Protein 1R6J (pdb70)

GO terms:
  GO:0005546 phosphatidylinositol-4,5-bisphosphate binding (F, IDA)
  GO:0045121 membrane raft (C, IDA)
  GO:0005886 plasma membrane (C, IDA)
  GO:0042470 melanosome (C, EXP)
  GO:0005789 endoplasmic reticulum membrane (C, EXP)
  GO:0005886 plasma membrane (C, EXP)
  GO:0002091 negative regulation of receptor internalization (P, IMP)
  GO:0010718 positive regulation of epithelial to mesenchymal transition (P, IMP)
  GO:0030307 positive regulation of cell growth (P, IMP)
  GO:0030335 positive regulation of cell migration (P, IMP)
  GO:0030511 positive regulation of transforming growth factor beta receptor signaling pathway (P, IMP)
  GO:0007346 regulation of mitotic cell cycle (P, IMP)
  GO:0008284 positive regulation of cell population proliferation (P, IMP)
  GO:0005515 protein binding (F, IPI)
  GO:0035578 azurophil granule lumen (C, TAS)
  GO:0005576 extracellular region (C, TAS)
  GO:0005829 cytosol (C, TAS)
  GO:0042802 identical protein binding (F, IPI)
  GO:0005737 cytoplasm (C, IDA)
  GO:0042327 positive regulation of phosphorylation (P, IDA)

Organism: Homo sapiens (NCBI:txid9606)

CATH classification: 2.30.42.10

Secondary structure (DSSP, 8-state):
-TT--EEEEEE--TTS---EEEETTEEEEE-TTSHHHHHT--SSEEEEEETTEE-TT--HHHHHHHHHHS-SEEEEEEEE--

Radius of gyration: 11.58 Å; Cα contacts (8 Å, |Δi|>4): 153; chains: 1; bounding box: 22×34×21 Å

Sequence (82 aa):
GGAAMMDDPPRRTTITMHHKDDSSTTGGHVGFIFKNGKITSIVKDSSAARNGLLTEHNICEINGQNVIGLKDSQIADILSTSGTVVTITIMPAF

Foldseek 3Di:
DDFDKDKFKFFADPVQDQAFDADPQFTDDGHPPGRCVVRPPDGQKGWQAKPRHGCPPPDPVVVVVCSRPDHGIIITIITHDD

InterPro domains:
  IPR001478 PDZ domain [PF00595] (115-191)
  IPR001478 PDZ domain [PF00595] (200-270)
  IPR001478 PDZ domain [PS50106] (114-193)
  IPR001478 PDZ domain [PS50106] (198-273)
  IPR001478 PDZ domain [SM00228] (123-194)
  IPR001478 PDZ domain [SM00228] (207-273)
  IPR036034 PDZ superfamily [G3DSA:2.30.42.10] (99-194)
  IPR036034 PDZ superfamily [G3DSA:2.30.42.10] (195-279)
  IPR036034 PDZ superfamily [SSF50156] (108-207)
  IPR036034 PDZ superfamily [SSF50156] (196-293)
  IPR051230 Amyloid-beta A4 Precursor Protein-Binding [PTHR12345] (1-297)

Nearest PDB structures (foldseek):
  1r6j-assembly1_A  TM=1.012E+00  e=2.749E-15  Homo sapiens
  8aao-assembly1_B  TM=9.753E-01  e=1.251E-12  Homo sapiens
  4z33-assembly2_B  TM=9.778E-01  e=1.591E-12  Homo sapiens
  8hu2-assembly1_A  TM=9.801E-01  e=5.608E-12  Rattus norvegicus
  5g1d-assembly1_A  TM=9.815E-01  e=8.536E-12  Rattus norvegicus

Structure (mmCIF, N/CA/C/O backbone):
data_1R6J
#
_entry.id   1R6J
#
_cell.length_a   25.876
_cell.length_b   39.544
_cell.length_c   32.276
_cell.angle_alpha   90.00
_cell.angle_beta   109.64
_cell.angle_gamma   90.00
#
_symmetry.space_group_name_H-M   'P 1 21 1'
#
loop_
_entity.id
_entity.type
_entity.pdbx_description
1 polymer 'Syntenin 1'
2 non-polymer 'CHLORIDE ION'
3 water water
#
loop_
_atom_site.group_PDB
_atom_site.id
_atom_site.type_symbol
_atom_site.label_atom_id
_atom_site.label_alt_id
_atom_site.label_comp_id
_atom_site.label_asym_id
_atom_site.label_entity_id
_atom_site.label_seq_id
_atom_site.pdbx_PDB_ins_code
_atom_site.Cartn_x
_atom_site.Cartn_y
_atom_site.Cartn_z
_atom_site.occupancy
_atom_site.B_iso_or_equiv
_atom_site.auth_seq_id
_atom_site.auth_comp_id
_atom_site.auth_asym_id
_atom_site.auth_atom_id
_atom_site.pdbx_PDB_model_num
ATOM 1 N N A GLY A 1 1 ? -5.757 17.929 11.426 0.82 8.19 192 GLY A N 1
ATOM 2 N N B GLY A 1 1 ? -11.574 16.821 9.078 0.18 10.20 192 GLY A N 1
ATOM 3 C CA A GLY A 1 1 ? -7.006 17.405 10.947 0.82 10.14 192 GLY A CA 1
ATOM 4 C CA B GLY A 1 1 ? -10.486 17.655 9.563 0.18 11.74 192 GLY A CA 1
ATOM 5 C C A GLY A 1 1 ? -6.782 16.071 10.271 0.82 7.59 192 GLY A C 1
ATOM 6 C C B GLY A 1 1 ? -9.286 17.656 8.635 0.18 12.28 192 GLY A C 1
ATOM 7 O O A GLY A 1 1 ? -5.910 15.294 10.699 0.82 7.87 192 GLY A O 1
ATOM 8 O O B GLY A 1 1 ? -9.553 17.755 7.401 0.18 13.47 192 GLY A O 1
ATOM 9 N N A ALA A 1 2 ? -7.535 15.839 9.206 0.82 6.42 193 ALA A N 1
ATOM 10 N N B ALA A 1 2 ? -8.074 17.634 9.142 0.18 13.86 193 ALA A N 1
ATOM 11 C CA A ALA A 1 2 ? -7.488 14.575 8.481 0.82 5.76 193 ALA A CA 1
ATOM 12 C CA B ALA A 1 2 ? -6.837 17.643 8.358 0.18 8.69 193 ALA A CA 1
ATOM 13 C C A ALA A 1 2 ? -6.094 14.260 7.966 0.82 4.62 193 ALA A C 1
ATOM 14 C C B ALA A 1 2 ? -6.660 16.243 7.787 0.18 7.25 193 ALA A C 1
ATOM 15 O O A ALA A 1 2 ? -5.774 13.091 7.783 0.82 5.52 193 ALA A O 1
ATOM 16 O O B ALA A 1 2 ? -7.265 15.239 8.192 0.18 8.74 193 ALA A O 1
ATOM 19 N N A MET A 1 3 ? -5.267 15.277 7.723 0.82 3.97 194 MET A N 1
ATOM 20 N N B MET A 1 3 ? -5.739 16.193 6.831 0.18 5.12 194 MET A N 1
ATOM 21 C CA A M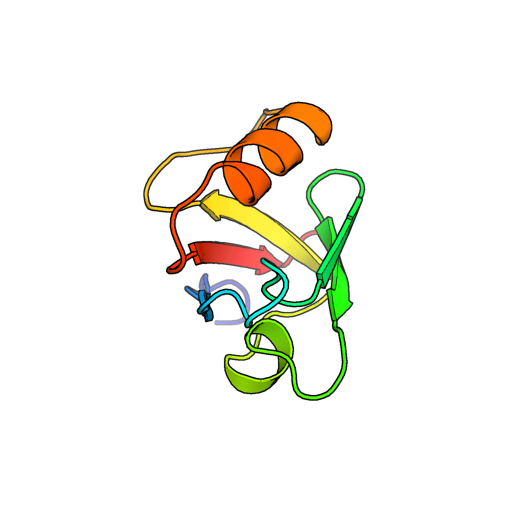ET A 1 3 ? -3.954 15.065 7.145 0.82 4.06 194 MET A CA 1
ATOM 22 C CA B MET A 1 3 ? -5.129 14.946 6.369 0.18 7.22 194 MET A CA 1
ATOM 23 C C A MET A 1 3 ? -2.841 14.975 8.198 0.82 4.69 194 MET A C 1
ATOM 24 C C B MET A 1 3 ? -4.143 14.524 7.444 0.18 8.12 194 MET A C 1
ATOM 25 O O A MET A 1 3 ? -1.659 14.928 7.816 0.82 6.27 194 MET A O 1
ATOM 26 O O B MET A 1 3 ? -3.120 15.144 7.682 0.18 9.71 194 MET A O 1
ATOM 35 N N A ASP A 1 4 ? -3.175 14.865 9.464 0.82 4.03 195 ASP A N 1
ATOM 36 N N B ASP A 1 4 ? -4.530 13.494 8.203 0.18 6.18 195 ASP A N 1
ATOM 37 C CA A ASP A 1 4 ? -2.145 14.513 10.426 0.82 4.32 195 ASP A CA 1
ATOM 38 C CA B ASP A 1 4 ? -3.700 13.172 9.387 0.18 8.23 195 ASP A CA 1
ATOM 39 C C A ASP A 1 4 ? -1.602 13.132 10.062 0.82 4.11 195 ASP A C 1
ATOM 40 C C B ASP A 1 4 ? -2.677 12.091 9.064 0.18 5.05 195 ASP A C 1
ATOM 41 O O A ASP A 1 4 ? -2.384 12.223 9.707 0.82 4.49 195 ASP A O 1
ATOM 42 O O B ASP A 1 4 ? -3.017 11.017 8.552 0.18 7.27 195 ASP A O 1
ATOM 50 N N A PRO A 1 5 ? -0.304 12.909 10.205 0.82 4.00 196 PRO A N 1
ATOM 51 N N B PRO A 1 5 ? -1.422 12.324 9.446 0.18 8.89 196 PRO A N 1
ATOM 52 C CA A PRO A 1 5 ? 0.234 11.579 9.921 0.82 3.93 196 PRO A CA 1
ATOM 53 C CA B PRO A 1 5 ? -0.482 11.195 9.346 0.18 6.96 196 PRO A CA 1
ATOM 54 C C A PRO A 1 5 ? -0.212 10.593 10.991 0.82 3.42 196 PRO A C 1
ATOM 55 C C B PRO A 1 5 ? -0.779 10.216 10.474 0.18 5.67 196 PRO A C 1
ATOM 56 O O A PRO A 1 5 ? -0.685 10.983 12.076 0.82 3.90 196 PRO A O 1
ATOM 57 O O B PRO A 1 5 ? -1.350 10.629 11.482 0.18 7.91 196 PRO A O 1
ATOM 64 N N A ARG A 1 6 ? -0.039 9.321 10.686 0.82 3.53 197 ARG A N 1
ATOM 65 N N B ARG A 1 6 ? -0.379 8.978 10.353 0.18 6.43 197 ARG A N 1
ATOM 66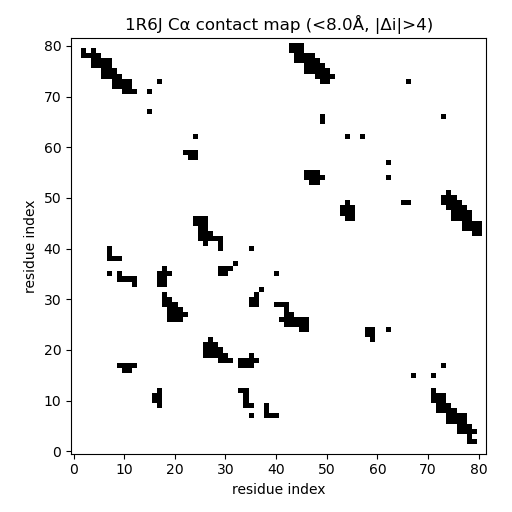 C CA A ARG A 1 6 ? -0.228 8.269 11.687 0.82 3.31 197 ARG A CA 1
ATOM 67 C CA B ARG A 1 6 ? -0.566 7.942 11.371 0.18 4.75 197 ARG A CA 1
ATOM 68 C C A ARG A 1 6 ? 1.025 7.411 11.698 0.82 3.41 197 ARG A C 1
ATOM 69 C C B ARG A 1 6 ? 0.748 7.161 11.407 0.18 5.59 197 ARG A C 1
ATOM 70 O O A ARG A 1 6 ? 1.600 7.091 10.649 0.82 4.07 197 ARG A O 1
ATOM 71 O O B ARG A 1 6 ? 1.275 6.894 10.336 0.18 5.04 197 ARG A O 1
ATOM 86 N N A THR A 1 7 ? 1.420 7.003 12.913 0.82 3.50 198 THR A N 1
ATOM 87 N N B THR A 1 7 ? 1.240 6.848 12.602 0.18 3.15 198 THR A N 1
ATOM 88 C CA A THR A 1 7 ? 2.506 6.065 13.094 0.82 3.44 198 THR A CA 1
ATOM 89 C CA B THR A 1 7 ? 2.434 6.058 12.794 0.18 4.54 198 THR A CA 1
ATOM 90 C C A THR A 1 7 ? 1.907 4.736 13.552 0.82 3.64 198 THR A C 1
ATOM 91 C C B THR A 1 7 ? 2.030 4.771 13.489 0.18 3.63 198 THR A C 1
ATOM 92 O O A THR A 1 7 ? 1.234 4.674 14.575 0.82 3.71 198 THR A O 1
ATOM 93 O O B THR A 1 7 ? 1.593 4.743 14.619 0.18 12.27 198 THR A O 1
ATOM 100 N N . ILE A 1 8 ? 2.188 3.688 12.770 1.00 3.49 199 ILE A N 1
ATOM 101 C CA . ILE A 1 8 ? 1.647 2.367 13.002 1.00 3.57 199 ILE A CA 1
ATOM 102 C C . ILE A 1 8 ? 2.810 1.421 13.312 1.00 3.77 199 ILE A C 1
ATOM 103 O O . ILE A 1 8 ? 3.633 1.160 12.430 1.00 4.18 199 ILE A O 1
ATOM 108 N N . THR A 1 9 ? 2.853 0.933 14.547 1.00 4.01 200 THR A N 1
ATOM 109 C CA . THR A 1 9 ? 3.869 -0.006 14.971 1.00 4.07 200 THR A CA 1
ATOM 110 C C . THR A 1 9 ? 3.257 -1.402 15.018 1.00 3.84 200 THR A C 1
ATOM 111 O O . THR A 1 9 ? 2.248 -1.635 15.694 1.00 5.02 200 THR A O 1
ATOM 115 N N . MET A 1 10 ? 3.887 -2.294 14.270 1.00 3.83 201 MET A N 1
ATOM 116 C CA . MET A 1 10 ? 3.445 -3.653 14.067 1.00 3.82 201 MET A CA 1
ATOM 117 C C . MET A 1 10 ? 4.569 -4.615 14.482 1.00 3.86 201 MET A C 1
ATOM 118 O O . MET A 1 10 ? 5.733 -4.224 14.583 1.00 4.79 201 MET A O 1
ATOM 123 N N A HIS A 1 11 ? 4.174 -5.868 14.682 0.84 4.12 202 HIS A N 1
ATOM 124 N N B HIS A 1 11 ? 4.201 -5.839 14.820 0.16 3.12 202 HIS A N 1
ATOM 125 C CA A HIS A 1 11 ? 5.078 -6.949 15.024 0.84 4.47 202 HIS A CA 1
ATOM 126 C CA B HIS A 1 11 ? 5.248 -6.853 14.977 0.16 3.69 202 HIS A CA 1
ATOM 127 C C A HIS A 1 11 ? 4.843 -8.103 14.063 0.84 4.06 202 HIS A C 1
ATOM 128 C C B HIS A 1 11 ? 4.897 -7.985 14.010 0.16 4.56 202 HIS A C 1
ATOM 129 O O A HIS A 1 11 ? 3.743 -8.611 13.926 0.84 4.96 202 HIS A O 1
ATOM 130 O O B HIS A 1 11 ? 3.735 -8.334 13.806 0.16 5.39 202 HIS A O 1
ATOM 148 N N . LYS A 1 12 ? 5.917 -8.521 13.374 1.00 4.03 203 LYS A N 1
ATOM 149 C CA . LYS A 1 12 ? 5.816 -9.649 12.471 1.00 3.94 203 LYS A CA 1
ATOM 150 C C . LYS A 1 12 ? 5.322 -10.881 13.228 1.00 4.29 203 LYS A C 1
ATOM 151 O O . LYS A 1 12 ? 5.723 -11.151 14.351 1.00 4.99 203 LYS A O 1
ATOM 157 N N A ASP A 1 13 ? 4.459 -11.607 12.529 0.81 3.96 204 ASP A N 1
ATOM 158 N N B ASP A 1 13 ? 4.734 -11.800 12.440 0.19 7.08 204 ASP A N 1
ATOM 159 C CA A ASP A 1 13 ? 3.931 -12.867 13.055 0.81 4.20 204 ASP A CA 1
ATOM 160 C CA B ASP A 1 13 ? 4.285 -13.164 12.711 0.19 6.71 204 ASP A CA 1
ATOM 161 C C A ASP A 1 13 ? 4.976 -13.977 12.908 0.81 4.05 204 ASP A C 1
ATOM 162 C C B ASP A 1 13 ? 5.386 -14.196 12.459 0.19 6.22 204 ASP A C 1
ATOM 163 O O A ASP A 1 13 ? 6.126 -13.762 12.506 0.81 4.40 204 ASP A O 1
ATOM 164 O O B ASP A 1 13 ? 6.532 -13.838 12.141 0.19 8.70 204 ASP A O 1
ATOM 173 N N A SER A 1 14 ? 4.564 -15.208 13.252 0.81 4.83 205 SER A N 1
ATOM 174 N N B SER A 1 14 ? 5.155 -15.513 12.623 0.19 8.42 205 SER A N 1
ATOM 175 C CA A SER A 1 14 ? 5.480 -16.336 13.267 0.81 5.09 205 SER A CA 1
ATOM 176 C CA B SER A 1 14 ? 6.177 -16.558 12.637 0.19 9.20 205 SER A CA 1
ATOM 177 C C A SER A 1 14 ? 5.953 -16.753 11.893 0.81 5.33 205 SER A C 1
ATOM 178 C C B SER A 1 14 ? 6.883 -16.741 11.283 0.19 10.41 205 SER A C 1
ATOM 179 O O A SER A 1 14 ? 6.862 -17.576 11.780 0.81 7.50 205 SER A O 1
ATOM 180 O O B SER A 1 14 ? 7.931 -17.395 11.206 0.19 11.91 205 SER A O 1
ATOM 187 N N A THR A 1 15 ? 5.343 -16.231 10.866 0.81 5.17 206 THR A N 1
ATOM 188 N N B THR A 1 15 ? 6.278 -16.182 10.233 0.19 13.15 206 THR A N 1
ATOM 189 C CA A THR A 1 15 ? 5.754 -16.483 9.485 0.81 5.97 206 THR A CA 1
ATOM 190 C CA B THR A 1 15 ? 6.885 -16.322 8.890 0.19 9.51 206 THR A CA 1
ATOM 191 C C A THR A 1 15 ? 6.605 -15.337 8.900 0.81 5.73 206 THR A C 1
ATOM 192 C C B THR A 1 15 ? 7.317 -14.929 8.418 0.19 8.47 206 THR A C 1
ATOM 193 O O A THR A 1 15 ? 7.055 -15.448 7.753 0.81 7.65 206 THR A O 1
ATOM 194 O O B THR A 1 15 ? 7.602 -14.779 7.234 0.19 13.00 206 THR A O 1
ATOM 201 N N A GLY A 1 16 ? 6.809 -14.255 9.664 0.81 4.76 207 GLY A N 1
ATOM 202 N N B GLY A 1 16 ? 7.362 -13.972 9.333 0.19 6.92 207 GLY A N 1
ATOM 203 C CA A GLY A 1 16 ? 7.599 -13.157 9.194 0.81 4.97 207 GLY A CA 1
ATOM 204 C CA B GLY A 1 16 ? 7.890 -12.667 9.096 0.19 6.99 207 GLY A CA 1
ATOM 205 C C A GLY A 1 16 ? 6.815 -11.970 8.637 0.81 4.13 207 GLY A C 1
ATOM 206 C C B GLY A 1 16 ? 6.877 -11.666 8.588 0.19 6.74 207 GLY A C 1
ATOM 207 O O A GLY A 1 16 ? 7.449 -11.139 7.992 0.81 4.68 207 GLY A O 1
ATOM 208 O O B GLY A 1 16 ? 7.332 -10.724 7.939 0.19 5.02 207 GLY A O 1
ATOM 209 N N . HIS A 1 17 ? 5.513 -11.875 8.866 1.00 4.22 208 HIS A N 1
ATOM 210 C CA . HIS A 1 17 ? 4.673 -10.913 8.172 1.00 3.93 208 HIS A CA 1
ATOM 211 C C . HIS A 1 17 ? 3.866 -10.046 9.131 1.00 3.83 208 HIS A C 1
ATOM 212 O O . HIS A 1 17 ? 3.356 -10.527 10.141 1.00 4.58 208 HIS A O 1
ATOM 219 N N . VAL A 1 18 ? 3.731 -8.778 8.761 1.00 3.73 209 VAL A N 1
ATOM 220 C CA . VAL A 1 18 ? 2.878 -7.876 9.510 1.00 3.86 209 VAL A CA 1
ATOM 221 C C . VAL A 1 18 ? 1.438 -7.794 8.960 1.00 3.63 209 VAL A C 1
ATOM 222 O O . VAL A 1 18 ? 0.551 -7.421 9.734 1.00 4.40 209 VAL A O 1
ATOM 226 N N . GLY A 1 19 ? 1.235 -8.133 7.697 1.00 3.85 210 GLY A N 1
ATOM 227 C CA . GLY A 1 19 ? -0.107 -8.270 7.154 1.00 3.91 210 GLY A CA 1
ATOM 228 C C . GLY A 1 19 ? -0.611 -7.195 6.206 1.00 3.38 210 GLY A C 1
ATOM 229 O O . GLY A 1 19 ? -1.746 -6.742 6.369 1.00 3.71 210 GLY A O 1
ATOM 230 N N . PHE A 1 20 ? 0.157 -6.826 5.165 1.00 3.51 211 PHE A N 1
ATOM 231 C CA . PHE A 1 20 ? -0.400 -5.898 4.194 1.00 3.38 211 PHE A CA 1
ATOM 232 C C . PHE A 1 20 ? 0.215 -6.094 2.830 1.00 3.42 211 PHE A C 1
ATOM 233 O O . PHE A 1 20 ? 1.285 -6.679 2.645 1.00 4.06 211 PHE A O 1
ATOM 241 N N . ILE A 1 21 ? -0.505 -5.524 1.84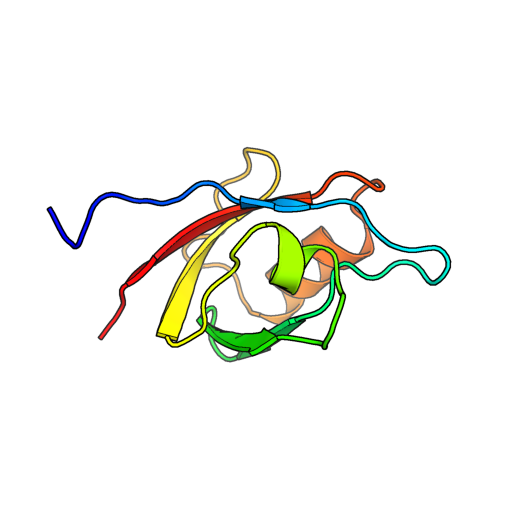9 1.00 3.48 212 ILE A N 1
ATOM 242 C CA . ILE A 1 21 ? -0.128 -5.421 0.455 1.00 3.44 212 ILE A CA 1
ATOM 243 C C . ILE A 1 21 ? -0.038 -3.942 0.121 1.00 3.37 212 ILE A C 1
ATOM 244 O O . ILE A 1 21 ? -0.851 -3.149 0.632 1.00 3.57 21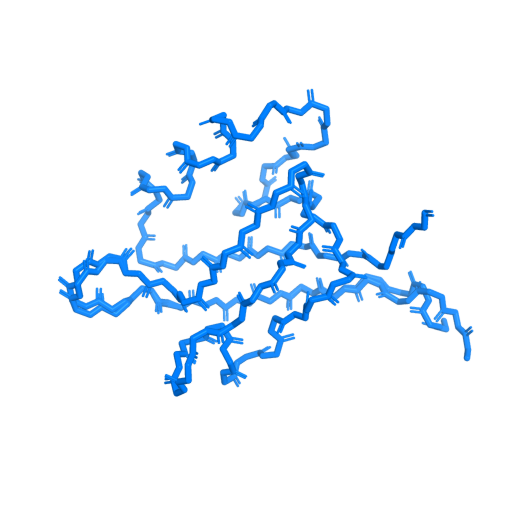2 ILE A O 1
ATOM 249 N N . PHE A 1 22 ? 0.911 -3.572 -0.741 1.00 3.59 213 PHE A N 1
ATOM 250 C CA . PHE A 1 22 ? 1.033 -2.200 -1.204 1.00 3.51 213 PHE A CA 1
ATOM 251 C C . PHE A 1 22 ? 1.452 -2.184 -2.677 1.00 3.63 213 PHE A C 1
ATOM 252 O O . PHE A 1 22 ? 1.924 -3.162 -3.226 1.00 4.21 213 PHE A O 1
ATOM 260 N N . LYS A 1 23 ? 1.302 -0.996 -3.287 1.00 3.68 214 LYS A N 1
ATOM 261 C CA . LYS A 1 23 ? 1.620 -0.810 -4.697 1.00 4.35 214 LYS A CA 1
ATOM 262 C C . LYS A 1 23 ? 1.840 0.668 -4.933 1.00 3.87 214 LYS A C 1
ATOM 263 O O . LYS A 1 23 ? 1.016 1.507 -4.530 1.00 4.16 214 LYS A O 1
ATOM 270 N N . ASN A 1 24 ? 2.956 1.029 -5.579 1.00 3.95 215 ASN A N 1
ATOM 271 C CA . ASN A 1 24 ? 3.305 2.409 -5.821 1.00 4.09 215 ASN A CA 1
ATOM 272 C C . ASN A 1 24 ? 3.306 3.223 -4.510 1.00 3.87 215 ASN A C 1
ATOM 273 O O . ASN A 1 24 ? 2.788 4.337 -4.423 1.00 4.80 215 ASN A O 1
ATOM 278 N N . GLY A 1 25 ? 3.906 2.614 -3.471 1.00 3.72 216 GLY A N 1
ATOM 279 C CA . GLY A 1 25 ? 4.051 3.266 -2.198 1.00 4.04 216 GLY A CA 1
ATOM 280 C C . GLY A 1 25 ? 2.778 3.339 -1.362 1.00 3.66 216 GLY A C 1
ATOM 281 O O . GLY A 1 25 ? 2.792 3.948 -0.305 1.00 5.20 216 GLY A O 1
ATOM 282 N N . LYS A 1 26 ? 1.685 2.753 -1.846 1.00 3.59 217 LYS A N 1
ATOM 283 C CA . LYS A 1 26 ? 0.343 2.962 -1.294 1.00 3.48 217 LYS A CA 1
ATOM 284 C C . LYS A 1 26 ? -0.194 1.647 -0.779 1.00 3.47 217 LYS A C 1
ATOM 285 O O . LYS A 1 26 ? -0.207 0.634 -1.477 1.00 4.03 217 LYS A O 1
ATOM 291 N N . ILE A 1 27 ? -0.671 1.643 0.467 1.00 3.62 218 ILE A N 1
ATOM 292 C CA . ILE A 1 27 ? -1.226 0.436 1.049 1.00 3.76 218 ILE A CA 1
ATOM 293 C C . ILE A 1 27 ? -2.547 0.103 0.347 1.00 3.62 218 ILE A C 1
ATOM 294 O O . ILE A 1 27 ? -3.412 0.984 0.194 1.00 4.20 218 ILE A O 1
ATOM 303 N N . THR A 1 28 ? -2.696 -1.148 -0.0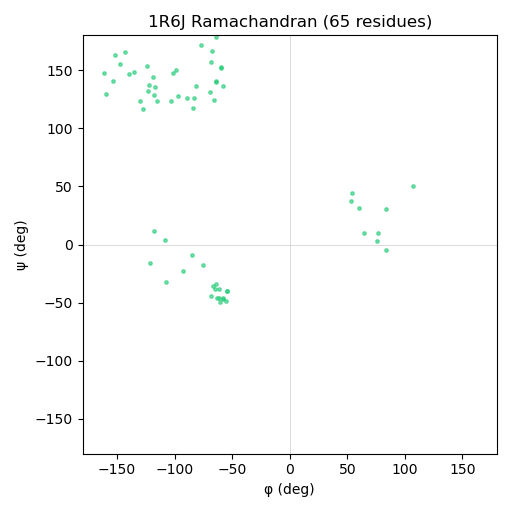68 1.00 3.63 219 THR A N 1
ATOM 304 C CA . THR A 1 28 ? -3.848 -1.585 -0.848 1.00 4.12 219 THR A CA 1
ATOM 305 C C . THR A 1 28 ? -4.650 -2.715 -0.199 1.00 3.96 219 THR A C 1
ATOM 306 O O . THR A 1 28 ? -5.792 -2.947 -0.623 1.00 5.30 219 THR A O 1
ATOM 310 N N . SER A 1 29 ? -4.127 -3.428 0.798 1.00 3.58 220 SER A N 1
ATOM 311 C CA . SER A 1 29 ? -4.938 -4.452 1.451 1.00 3.53 220 SER A CA 1
ATOM 312 C C . SER A 1 29 ? -4.330 -4.775 2.796 1.00 3.50 220 SER A C 1
ATOM 313 O O . SER A 1 29 ? -3.107 -4.771 2.938 1.00 4.10 220 SER A O 1
ATOM 316 N N . ILE A 1 30 ? -5.196 -5.123 3.747 1.00 3.69 221 ILE A N 1
ATOM 317 C CA . ILE A 1 30 ? -4.807 -5.528 5.096 1.00 3.68 221 ILE A CA 1
ATOM 318 C C . ILE A 1 30 ? -5.246 -6.985 5.308 1.00 3.77 221 ILE A C 1
ATOM 319 O O . ILE A 1 30 ? -6.369 -7.357 4.972 1.00 4.24 221 ILE A O 1
ATOM 324 N N . VAL A 1 31 ? -4.355 -7.792 5.885 1.00 3.68 222 VAL A N 1
ATOM 325 C CA . VAL A 1 31 ? -4.641 -9.196 6.175 1.00 3.93 222 VAL A CA 1
ATOM 326 C C . VAL A 1 31 ? -5.429 -9.296 7.469 1.00 3.89 222 VAL A C 1
ATOM 327 O O . VAL A 1 31 ? -5.120 -8.643 8.477 1.00 4.08 222 VAL A O 1
ATOM 331 N N . LYS A 1 32 ? -6.465 -10.137 7.501 1.00 4.07 223 LYS A N 1
ATOM 332 C CA . LYS A 1 32 ? -7.322 -10.207 8.681 1.00 4.18 223 LYS A CA 1
ATOM 333 C C . LYS A 1 32 ? -6.551 -10.710 9.905 1.00 4.00 223 LYS A C 1
ATOM 334 O O . LYS A 1 32 ? -5.728 -11.620 9.837 1.00 4.49 223 LYS A O 1
ATOM 340 N N . ASP A 1 33 ? -6.874 -10.075 11.038 1.00 4.15 224 ASP A N 1
ATOM 341 C CA . ASP A 1 33 ? -6.325 -10.421 12.353 1.00 4.41 224 ASP A CA 1
ATOM 342 C C . ASP A 1 33 ? -4.820 -10.195 12.447 1.00 4.47 224 ASP A C 1
ATOM 343 O O . ASP A 1 33 ? -4.199 -10.607 13.430 1.00 5.40 224 ASP A O 1
ATOM 348 N N . SER A 1 34 ? -4.237 -9.538 11.447 1.00 4.05 225 SER A N 1
ATOM 349 C CA . SER A 1 34 ? -2.808 -9.305 11.438 1.00 4.28 225 SER A CA 1
ATOM 350 C C . SER A 1 34 ? -2.425 -8.181 12.365 1.00 4.19 225 SER A C 1
ATOM 351 O O . SER A 1 34 ? -3.258 -7.414 12.858 1.00 4.20 225 SER A O 1
ATOM 354 N N . SER A 1 35 ? -1.112 -8.014 12.559 1.00 4.06 226 SER A N 1
ATOM 355 C CA . SER A 1 35 ? -0.636 -6.879 13.303 1.00 3.92 226 SER A CA 1
ATOM 356 C C . SER A 1 35 ? -1.012 -5.557 12.627 1.00 3.65 226 SER A C 1
ATOM 357 O O . SER A 1 35 ? -1.358 -4.578 13.281 1.00 4.08 226 SER A O 1
ATOM 360 N N . ALA A 1 36 ? -0.945 -5.525 11.289 1.00 3.71 227 ALA A N 1
ATOM 361 C CA . ALA A 1 36 ? -1.380 -4.365 10.543 1.00 3.71 227 ALA A CA 1
ATOM 362 C C . ALA A 1 36 ? -2.845 -4.045 10.838 1.00 3.73 227 ALA A C 1
ATOM 363 O O . ALA A 1 36 ? -3.220 -2.895 11.069 1.00 4.34 227 ALA A O 1
ATOM 365 N N . ALA A 1 37 ? -3.694 -5.091 10.825 1.00 3.74 228 ALA A N 1
ATOM 366 C CA . ALA A 1 37 ? -5.109 -4.861 11.076 1.00 4.13 228 ALA A CA 1
ATOM 367 C C . ALA A 1 37 ? -5.334 -4.326 12.494 1.00 4.22 228 ALA A C 1
ATOM 368 O O . ALA A 1 37 ? -6.125 -3.383 12.686 1.00 5.07 228 ALA A O 1
ATOM 370 N N . ARG A 1 38 ? -4.692 -4.942 13.470 1.00 4.00 229 ARG A N 1
ATOM 371 C CA . ARG A 1 38 ? -4.945 -4.653 14.885 1.00 4.35 229 ARG A CA 1
ATOM 372 C C . ARG A 1 38 ? -4.341 -3.346 15.359 1.00 4.60 229 ARG A C 1
ATOM 373 O O . ARG A 1 38 ? -4.738 -2.810 16.387 1.00 6.77 229 ARG A O 1
ATOM 381 N N . ASN A 1 39 ? -3.374 -2.809 14.598 1.00 4.32 230 ASN A N 1
ATOM 382 C CA . ASN A 1 39 ? -2.748 -1.540 14.954 1.00 4.60 230 ASN A CA 1
ATOM 383 C C . ASN A 1 39 ? -3.180 -0.415 14.006 1.00 5.03 230 ASN A C 1
ATOM 384 O O . ASN A 1 39 ? -2.733 0.707 14.142 1.00 6.23 230 ASN A O 1
ATOM 389 N N . GLY A 1 40 ? -4.097 -0.706 13.079 1.00 5.34 231 GLY A N 1
ATOM 390 C CA . GLY A 1 40 ? -4.713 0.353 12.311 1.00 5.91 231 GLY A CA 1
ATOM 391 C C . GLY A 1 40 ? -3.950 0.845 11.105 1.00 4.75 231 GLY A C 1
ATOM 392 O O . GLY A 1 40 ? -4.100 2.006 10.718 1.00 5.33 231 GLY A O 1
ATOM 393 N N . LEU A 1 41 ? -3.179 -0.020 10.461 1.00 4.18 232 LEU A N 1
ATOM 394 C CA . LEU A 1 41 ? -2.661 0.351 9.156 1.00 3.77 232 LEU A CA 1
ATOM 395 C C . LEU A 1 41 ? -3.837 0.514 8.189 1.00 3.97 232 LEU A C 1
ATOM 396 O O . LEU A 1 41 ? -4.772 -0.289 8.222 1.00 5.13 232 LEU A O 1
ATOM 401 N N . LEU A 1 42 ? -3.782 1.527 7.323 1.00 4.05 233 LEU A N 1
ATOM 402 C CA . LEU A 1 42 ? -4.905 1.937 6.489 1.00 4.24 233 LEU A CA 1
ATOM 403 C C . LEU A 1 42 ? -4.532 1.882 5.014 1.00 4.09 233 LEU A C 1
ATOM 404 O O . LEU A 1 42 ? -3.488 2.359 4.601 1.00 4.53 233 LEU A O 1
ATOM 409 N N . THR A 1 43 ? -5.479 1.346 4.201 1.00 4.48 234 THR A N 1
ATOM 410 C CA . THR A 1 43 ? -5.405 1.503 2.778 1.00 4.33 234 THR A CA 1
ATOM 411 C C . THR A 1 43 ? -5.627 2.952 2.381 1.00 4.23 234 THR A C 1
ATOM 412 O O . THR A 1 43 ? -6.062 3.800 3.173 1.00 4.43 234 THR A O 1
ATOM 416 N N . GLU A 1 44 ? -5.304 3.274 1.108 1.00 4.83 235 GLU A N 1
ATOM 417 C CA . GLU A 1 44 ? -5.461 4.624 0.589 1.00 5.43 235 GLU A CA 1
ATOM 418 C C . GLU A 1 44 ? -4.608 5.623 1.385 1.00 5.01 235 GLU A C 1
ATOM 419 O O . GLU A 1 44 ? -4.951 6.830 1.563 1.00 5.97 235 GLU A O 1
ATOM 428 N N . HIS A 1 45 ? -3.473 5.131 1.874 1.00 4.33 236 HIS A N 1
ATOM 429 C CA . HIS A 1 45 ? -2.457 5.913 2.545 1.00 3.99 236 HIS A CA 1
ATOM 430 C C . HIS A 1 45 ? -1.106 5.463 1.979 1.00 3.80 236 HIS A C 1
ATOM 431 O O . HIS A 1 45 ? -0.934 4.294 1.639 1.00 4.45 236 HIS A O 1
ATOM 444 N N . ASN A 1 46 ? -0.172 6.407 1.925 1.00 3.65 237 ASN A N 1
ATOM 445 C CA . ASN A 1 46 ? 1.158 6.169 1.414 1.00 3.53 237 ASN A CA 1
ATOM 446 C C . ASN A 1 46 ? 2.165 6.004 2.550 1.00 3.71 237 ASN A C 1
ATOM 447 O O . ASN A 1 46 ? 2.063 6.604 3.623 1.00 4.22 237 ASN A O 1
ATOM 452 N N . ILE A 1 47 ? 3.155 5.161 2.246 1.00 3.87 238 ILE A N 1
ATOM 453 C CA . ILE A 1 47 ? 4.246 4.791 3.138 1.00 3.95 238 ILE A CA 1
ATOM 454 C C . ILE A 1 47 ? 5.334 5.863 3.036 1.00 4.37 238 ILE A C 1
ATOM 455 O O . ILE A 1 47 ? 5.940 6.055 1.972 1.00 6.01 238 ILE A O 1
ATOM 460 N N . CYS A 1 48 ? 5.599 6.535 4.147 1.00 4.12 239 CYS A N 1
ATOM 461 C CA . CYS A 1 48 ? 6.544 7.653 4.148 1.00 4.22 239 CYS A CA 1
ATOM 462 C C . CYS A 1 48 ? 7.870 7.340 4.838 1.00 3.91 239 CYS A C 1
ATOM 463 O O . CYS A 1 48 ? 8.906 7.878 4.470 1.00 4.36 239 CYS A O 1
ATOM 466 N N . GLU A 1 49 ? 7.822 6.490 5.869 1.00 3.88 240 GLU A N 1
ATOM 467 C CA . GLU A 1 49 ? 8.988 6.217 6.702 1.00 4.05 240 GLU A CA 1
ATOM 468 C C . GLU A 1 49 ? 8.811 4.824 7.284 1.00 3.85 240 GLU A C 1
ATOM 469 O O . GLU A 1 49 ? 7.687 4.474 7.673 1.00 4.60 240 GLU A O 1
ATOM 479 N N . ILE A 1 50 ? 9.893 4.054 7.370 1.00 3.72 241 ILE A N 1
ATOM 480 C CA . ILE A 1 50 ? 9.866 2.721 7.962 1.00 3.71 241 ILE A CA 1
ATOM 481 C C . ILE A 1 50 ? 11.005 2.643 8.972 1.00 3.56 241 ILE A C 1
ATOM 482 O O . ILE A 1 50 ? 12.176 2.843 8.602 1.00 3.99 241 ILE A O 1
ATOM 487 N N . ASN A 1 51 ? 10.689 2.328 10.231 1.00 3.66 242 ASN A N 1
ATOM 488 C CA . ASN A 1 51 ? 11.706 2.174 11.266 1.00 4.07 242 ASN A CA 1
ATOM 489 C C . ASN A 1 51 ? 12.619 3.390 11.346 1.00 4.63 242 ASN A C 1
ATOM 490 O O . ASN A 1 51 ? 13.804 3.283 11.623 1.00 5.78 242 ASN A O 1
ATOM 495 N N . GLY A 1 52 ? 12.029 4.584 11.156 1.00 4.53 243 GLY A N 1
ATOM 496 C CA . GLY A 1 52 ? 12.767 5.819 1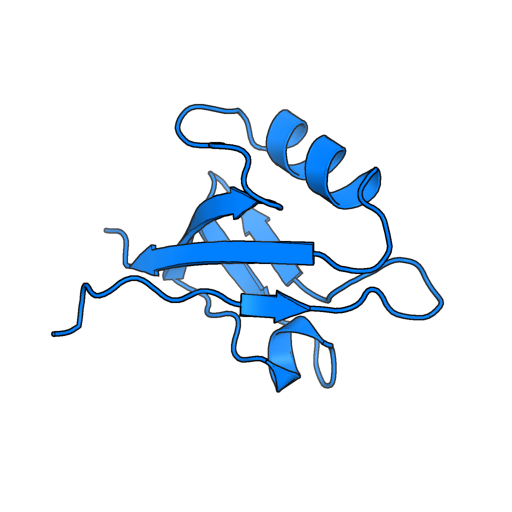1.229 1.00 5.74 243 GLY A CA 1
ATOM 497 C C . GLY A 1 52 ? 13.490 6.218 9.953 1.00 6.36 243 GLY A C 1
ATOM 498 O O . GLY A 1 52 ? 14.044 7.308 9.915 1.00 12.01 243 GLY A O 1
ATOM 499 N N . GLN A 1 53 ? 13.475 5.390 8.938 1.00 4.55 244 GLN A N 1
ATOM 500 C CA . GLN A 1 53 ? 14.160 5.662 7.697 1.00 4.79 244 GLN A CA 1
ATOM 501 C C . GLN A 1 53 ? 13.170 6.256 6.675 1.00 4.54 244 GLN A C 1
ATOM 502 O O . GLN A 1 53 ? 12.120 5.674 6.413 1.00 4.98 244 GLN A O 1
ATOM 508 N N . ASN A 1 54 ? 13.546 7.386 6.109 1.00 4.88 245 ASN A N 1
ATOM 509 C CA . ASN A 1 54 ? 12.754 8.026 5.060 1.00 4.96 245 ASN A CA 1
ATOM 510 C C . ASN A 1 54 ? 12.741 7.133 3.830 1.00 5.15 245 ASN A C 1
ATOM 511 O O . ASN A 1 54 ? 13.795 6.762 3.307 1.00 8.84 245 ASN A O 1
ATOM 519 N N . VAL A 1 55 ? 11.543 6.774 3.346 1.00 4.05 246 VAL A N 1
ATOM 520 C CA . VAL A 1 55 ? 11.417 5.984 2.137 1.00 4.04 246 VAL A CA 1
ATOM 521 C C . VAL A 1 55 ? 10.660 6.734 1.027 1.00 3.85 246 VAL A C 1
ATOM 522 O O . VAL A 1 55 ? 10.311 6.136 0.010 1.00 4.23 246 VAL A O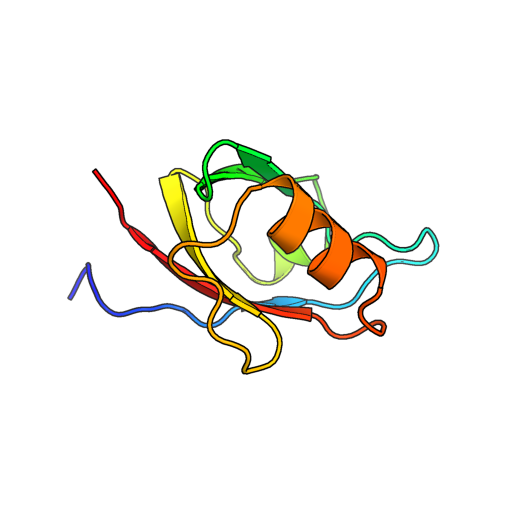 1
ATOM 526 N N . ILE A 1 56 ? 10.449 8.032 1.211 1.00 3.99 247 ILE A N 1
ATOM 527 C CA . ILE A 1 56 ? 9.922 8.846 0.112 1.00 3.89 247 ILE A CA 1
ATOM 528 C C . ILE A 1 56 ? 10.871 8.742 -1.063 1.00 3.80 247 ILE A C 1
ATOM 529 O O . ILE A 1 56 ? 12.086 8.802 -0.919 1.00 4.82 247 ILE A O 1
ATOM 534 N N . GLY A 1 57 ? 10.296 8.573 -2.253 1.00 3.77 248 GLY A N 1
ATOM 535 C CA . GLY A 1 57 ? 11.098 8.508 -3.443 1.00 4.28 248 GLY A CA 1
ATOM 536 C C . GLY A 1 57 ? 11.835 7.216 -3.689 1.00 3.81 248 GLY A C 1
ATOM 537 O O . GLY A 1 57 ? 12.662 7.178 -4.630 1.00 4.24 248 GLY A O 1
ATOM 538 N N . LEU A 1 58 ? 11.556 6.175 -2.927 1.00 3.47 249 LEU A N 1
ATOM 539 C CA . LEU A 1 58 ? 12.149 4.875 -3.149 1.00 3.64 249 LEU A CA 1
ATOM 540 C C . LEU A 1 58 ? 11.164 3.975 -3.919 1.00 3.53 249 LEU A C 1
ATOM 541 O O . LEU A 1 58 ? 9.948 4.115 -3.811 1.00 4.18 249 LEU A O 1
ATOM 546 N N . LYS A 1 59 ? 11.727 3.070 -4.703 1.00 3.88 250 LYS A N 1
ATOM 547 C CA . LYS A 1 59 ? 10.907 2.127 -5.460 1.00 4.08 250 LYS A CA 1
ATOM 548 C C . LYS A 1 59 ? 10.217 1.162 -4.556 1.00 3.64 250 LYS A C 1
ATOM 549 O O . LYS A 1 59 ? 10.675 0.827 -3.450 1.00 3.85 250 LYS A O 1
ATOM 555 N N . ASP A 1 60 ? 9.111 0.579 -5.057 1.00 3.67 251 ASP A N 1
ATOM 556 C CA . ASP A 1 60 ? 8.439 -0.458 -4.314 1.00 3.74 251 ASP A CA 1
ATOM 557 C C . ASP A 1 60 ? 9.375 -1.606 -3.931 1.00 3.62 251 ASP A C 1
ATOM 558 O O . ASP A 1 60 ? 9.271 -2.129 -2.836 1.00 4.13 251 ASP A O 1
ATOM 563 N N . SER A 1 61 ? 10.283 -2.014 -4.842 1.00 3.76 252 SER A N 1
ATOM 564 C CA . SER A 1 61 ? 11.185 -3.110 -4.493 1.00 4.06 252 SER A CA 1
ATOM 565 C C . SER A 1 61 ? 12.115 -2.736 -3.322 1.00 3.69 252 SER A C 1
ATOM 566 O O . SER A 1 61 ? 12.503 -3.592 -2.549 1.00 4.07 252 SER A O 1
ATOM 569 N N . GLN A 1 62 ? 12.509 -1.455 -3.259 1.00 3.82 253 GLN A N 1
ATOM 570 C CA . GLN A 1 62 ? 13.328 -1.000 -2.142 1.00 3.70 253 GLN A CA 1
ATOM 571 C C . GLN A 1 62 ? 12.548 -1.014 -0.838 1.00 3.78 253 GLN A C 1
ATOM 572 O O . GLN A 1 62 ? 13.062 -1.450 0.202 1.00 4.16 253 GLN A O 1
ATOM 578 N N . ILE A 1 63 ? 11.307 -0.530 -0.866 1.00 3.61 254 ILE A N 1
ATOM 579 C CA . ILE A 1 63 ? 10.437 -0.594 0.303 1.00 3.83 254 ILE A CA 1
ATOM 580 C C . ILE A 1 63 ? 10.259 -2.045 0.740 1.00 3.67 254 ILE A C 1
ATOM 581 O O . ILE A 1 63 ? 10.355 -2.374 1.920 1.00 3.97 254 ILE A O 1
ATOM 586 N N . ALA A 1 64 ? 9.973 -2.928 -0.228 1.00 3.81 255 ALA A N 1
ATOM 587 C CA . ALA A 1 64 ? 9.777 -4.338 0.044 1.00 3.90 255 ALA A CA 1
ATOM 588 C C . ALA A 1 64 ? 10.988 -4.925 0.766 1.00 3.56 255 ALA A C 1
ATOM 589 O O . ALA A 1 64 ? 10.849 -5.634 1.766 1.00 3.92 255 ALA A O 1
ATOM 591 N N . ASP A 1 65 ? 12.196 -4.654 0.260 1.00 3.59 256 ASP A N 1
ATOM 592 C CA . ASP A 1 65 ? 13.375 -5.239 0.870 1.00 3.65 256 ASP A CA 1
ATOM 593 C C . ASP A 1 65 ? 13.609 -4.686 2.272 1.00 3.46 256 ASP A C 1
ATOM 594 O O . ASP A 1 65 ? 14.078 -5.430 3.159 1.00 3.86 256 ASP A O 1
ATOM 599 N N . ILE A 1 66 ? 13.323 -3.404 2.515 1.00 3.50 257 ILE A N 1
ATOM 600 C CA . ILE A 1 66 ? 13.411 -2.876 3.864 1.00 3.37 257 ILE A CA 1
ATOM 601 C C . ILE A 1 66 ? 12.438 -3.612 4.788 1.00 3.48 257 ILE A C 1
ATOM 602 O O . ILE A 1 66 ? 12.788 -4.019 5.903 1.00 3.76 257 ILE A O 1
ATOM 607 N N . LEU A 1 67 ? 11.199 -3.799 4.325 1.00 3.41 258 LEU A N 1
ATOM 608 C CA . LEU A 1 67 ? 10.212 -4.522 5.125 1.00 3.53 258 LEU A CA 1
ATOM 609 C C . LEU A 1 67 ? 10.659 -5.948 5.414 1.00 3.55 258 LEU A C 1
ATOM 610 O O . LEU A 1 67 ? 10.579 -6.395 6.568 1.00 4.07 258 LEU A O 1
ATOM 615 N N . SER A 1 68 ? 11.088 -6.680 4.384 1.00 3.47 259 SER A N 1
ATOM 616 C CA . SER A 1 68 ? 11.410 -8.082 4.581 1.00 3.66 259 SER A CA 1
ATOM 617 C C . SER A 1 68 ? 12.601 -8.267 5.510 1.00 3.54 259 SER A C 1
ATOM 618 O O . SER A 1 68 ? 12.640 -9.204 6.310 1.00 4.04 259 SER A O 1
ATOM 622 N N . THR A 1 69 ? 13.599 -7.382 5.388 1.00 3.57 260 THR A N 1
ATOM 623 C CA . THR A 1 69 ? 14.819 -7.525 6.156 1.00 3.54 260 THR A CA 1
ATOM 624 C C . THR A 1 69 ? 14.722 -6.926 7.559 1.00 3.78 260 THR A C 1
ATOM 625 O O . THR A 1 69 ? 15.636 -7.135 8.380 1.00 4.03 260 THR A O 1
ATOM 629 N N . SER A 1 70 ? 13.661 -6.196 7.869 1.00 3.88 261 SER A N 1
ATOM 630 C CA . SER A 1 70 ? 13.461 -5.664 9.190 1.00 3.95 261 SER A CA 1
ATOM 631 C C . SER A 1 70 ? 13.396 -6.776 10.232 1.00 3.69 261 SER A C 1
ATOM 632 O O . SER A 1 70 ? 12.917 -7.882 9.970 1.00 4.17 261 SER A O 1
ATOM 635 N N . GLY A 1 71 ? 13.792 -6.415 11.441 1.00 4.03 262 GLY A N 1
ATOM 636 C CA . GLY A 1 71 ? 13.442 -7.207 12.611 1.00 4.20 262 GLY A CA 1
ATOM 637 C C . GLY A 1 71 ? 11.911 -7.202 12.801 1.00 3.92 262 GLY A C 1
ATOM 638 O O . GLY A 1 71 ? 11.142 -6.611 12.048 1.00 4.18 262 GLY A O 1
ATOM 639 N N . THR A 1 72 ? 11.498 -7.930 13.832 1.00 4.12 263 THR A N 1
ATOM 640 C CA . THR A 1 72 ? 10.089 -8.152 14.084 1.00 3.95 263 THR A CA 1
ATOM 641 C C . THR A 1 72 ? 9.285 -6.874 14.180 1.00 3.95 263 THR A C 1
ATOM 642 O O . THR A 1 72 ? 8.136 -6.833 13.700 1.00 4.35 263 THR A O 1
ATOM 646 N N . VAL A 1 73 ? 9.823 -5.838 14.823 1.00 4.01 264 VAL A N 1
ATOM 647 C CA . VAL A 1 73 ? 9.054 -4.604 14.978 1.00 4.28 264 VAL A CA 1
ATOM 648 C C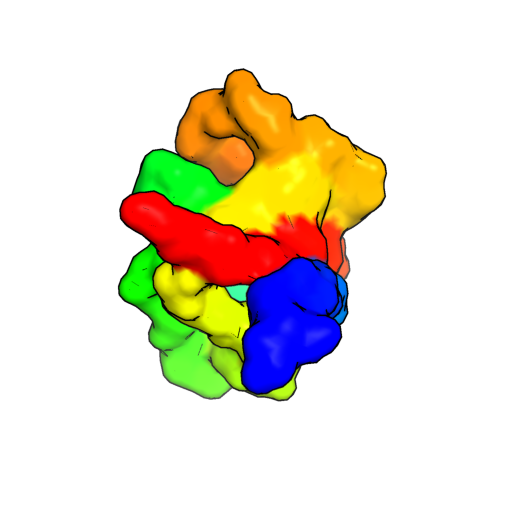 . VAL A 1 73 ? 9.194 -3.775 13.705 1.00 4.10 264 VAL A C 1
ATOM 649 O O . VAL A 1 73 ? 10.308 -3.478 13.230 1.00 5.68 264 VAL A O 1
ATOM 653 N N . VAL A 1 74 ? 8.056 -3.395 13.131 1.00 3.90 265 VAL A N 1
ATOM 654 C CA . VAL A 1 74 ? 8.002 -2.588 11.926 1.00 3.76 265 VAL A CA 1
ATOM 655 C C . VAL A 1 74 ? 7.109 -1.392 12.204 1.00 3.68 265 VAL A C 1
ATOM 656 O O . VAL A 1 74 ? 5.917 -1.557 12.462 1.00 4.29 265 VAL A O 1
ATOM 660 N N . THR A 1 75 ? 7.688 -0.188 12.142 1.00 3.59 266 THR A N 1
ATOM 661 C CA . THR A 1 75 ? 6.947 1.037 12.419 1.00 3.63 266 THR A CA 1
ATOM 662 C C . THR A 1 75 ? 6.880 1.856 11.150 1.00 3.80 266 THR A C 1
ATOM 663 O O . THR A 1 75 ? 7.926 2.224 10.585 1.00 4.78 266 THR A O 1
ATOM 667 N N . ILE A 1 76 ? 5.667 2.200 10.712 1.00 3.94 267 ILE A N 1
ATOM 668 C CA . ILE A 1 76 ? 5.477 2.912 9.459 1.00 3.90 267 ILE A CA 1
ATOM 669 C C . ILE A 1 76 ? 4.735 4.207 9.718 1.00 4.02 267 ILE A C 1
ATOM 670 O O . ILE A 1 76 ? 3.675 4.202 10.365 1.00 4.81 267 ILE A O 1
ATOM 675 N N . THR A 1 77 ? 5.245 5.306 9.157 1.00 4.10 268 THR A N 1
ATOM 676 C CA . THR A 1 77 ? 4.506 6.561 9.079 1.00 4.41 268 THR A CA 1
ATOM 677 C C . THR A 1 77 ? 3.707 6.582 7.781 1.00 3.54 268 THR A C 1
ATOM 678 O O . THR A 1 77 ? 4.318 6.401 6.716 1.00 4.10 268 THR A O 1
ATOM 685 N N . ILE A 1 78 ? 2.413 6.815 7.890 1.00 3.55 269 ILE A N 1
ATOM 686 C CA . ILE A 1 78 ? 1.521 6.854 6.734 1.00 3.95 269 ILE A CA 1
ATOM 687 C C . ILE A 1 78 ? 0.784 8.189 6.696 1.00 3.87 269 ILE A C 1
ATOM 688 O O . ILE A 1 78 ? 0.539 8.835 7.699 1.00 4.87 269 ILE A O 1
ATOM 693 N N . MET A 1 79 ? 0.405 8.563 5.461 1.00 4.11 270 MET A N 1
ATOM 694 C CA . MET A 1 79 ? -0.335 9.786 5.168 1.00 4.42 270 MET A CA 1
ATOM 695 C C . MET A 1 79 ? -1.377 9.502 4.112 1.00 3.69 270 MET A C 1
ATOM 696 O O . MET A 1 79 ? -1.095 8.754 3.165 1.00 4.15 270 MET A O 1
ATOM 703 N N . PRO A 1 80 ? -2.544 10.162 4.149 1.00 3.66 271 PRO A N 1
ATOM 704 C CA . PRO A 1 80 ? -3.454 10.085 3.001 1.00 3.66 271 PRO A CA 1
ATOM 705 C C . PRO A 1 80 ? -2.764 10.608 1.754 1.00 3.53 271 PRO A C 1
ATOM 706 O O . PRO A 1 80 ? -1.917 11.496 1.823 1.00 3.98 271 PRO A O 1
ATOM 710 N N . ALA A 1 81 ? -3.189 10.113 0.582 1.00 4.20 272 ALA A N 1
ATOM 711 C CA . ALA A 1 81 ? -2.606 10.524 -0.684 1.00 3.96 272 ALA A CA 1
ATOM 712 C C . ALA A 1 81 ? -3.685 10.483 -1.760 1.00 3.63 272 ALA A C 1
ATOM 713 O O . ALA A 1 81 ? -4.659 9.728 -1.664 1.00 4.26 272 ALA A O 1
ATOM 715 N N . PHE A 1 82 ? -3.480 11.282 -2.802 1.00 3.74 273 PHE A N 1
ATOM 716 C CA . PHE A 1 82 ? -4.473 11.521 -3.816 1.00 3.57 273 PHE A CA 1
ATOM 717 C C . PHE A 1 82 ? -3.931 11.382 -5.226 1.00 3.68 273 PHE A C 1
ATOM 718 O O . PHE A 1 82 ? -4.770 11.448 -6.169 1.00 4.47 273 PHE A O 1
#

Solvent-accessible surface area: 5157 Å² total; per-residue (Å²): 92,88,96,92,84,138,92,12,56,0,99,33,80,124,101,36,111,12,6,34,104,38,151,122,12,52,1,67,45,47,80,180,125,17,23,0,42,192,72,30,6,65,57,117,27,41,5,24,64,0,74,59,96,103,2,113,81,61,150,53,72,85,4,37,95,38,24,86,117,20,54,74,70,0,37,0,28,1,58,27,21,227

B-factor: mean 6.68, std 5.69, range [2.71, 83.77]